Protein AF-A0A962Q8L3-F1 (afdb_monomer_lite)

Radius of gyration: 20.14 Å; chains: 1; bounding box: 46×23×59 Å

Secondary structure (DSSP, 8-state):
--HHHHHHHHHHHHHHHHHHHHHTT-----HHHHHHH--SGGGHHHHHHHHHHHHHHHHHHHHHHHHHHHHHTPPP-TTGGGSGGGTT----HHHHHHHHHH-TTS-HHHHHHHHHTTT-

Sequence (120 aa):
MEREEKEYRVFQAVKYWTDLQLSNQKCYLDENEFFKRCNHPDLSDARCLYRMILKEVESHNSKIQAKRTLLDNLKYKPKYLSSSIFSGLKVPIKELEKLVSENPDKTPYECYRLLVGWDS

Foldseek 3Di:
DDPVVLLVLLLVLLLVVLLVVLVVQQDDDDPPVVCVVVVDPVCPVVNVVVVVVVVVSVVSNVVSVVLNVVSVVDDDDVVSCVDPSCPPPDGPSVQLSVLCVVCVPDGSVVSNCVVVVVPD

Structure (mmCIF, N/CA/C/O backbone):
data_AF-A0A962Q8L3-F1
#
_entry.id   AF-A0A962Q8L3-F1
#
loop_
_atom_site.group_PDB
_atom_site.id
_atom_site.type_symbol
_atom_site.label_atom_id
_atom_site.label_alt_id
_atom_site.label_comp_id
_atom_site.label_asym_id
_atom_site.label_entity_id
_atom_site.label_seq_id
_atom_site.pdbx_PDB_ins_code
_atom_site.Cartn_x
_atom_site.Cartn_y
_atom_site.Cartn_z
_atom_site.occupancy
_atom_site.B_iso_or_equiv
_atom_site.auth_seq_id
_atom_site.auth_comp_id
_atom_site.auth_asym_id
_atom_site.auth_atom_id
_atom_site.pdbx_PDB_model_num
ATOM 1 N N . MET A 1 1 ? 12.121 -0.837 -25.486 1.00 65.56 1 MET A N 1
ATOM 2 C CA . MET A 1 1 ? 11.992 -0.166 -24.180 1.00 65.56 1 MET A CA 1
ATOM 3 C C . MET A 1 1 ? 13.377 -0.070 -23.586 1.00 65.56 1 MET A C 1
ATOM 5 O O . MET A 1 1 ? 14.049 -1.096 -23.489 1.00 65.56 1 MET A O 1
ATOM 9 N N . GLU A 1 2 ? 13.825 1.138 -23.272 1.00 79.50 2 GLU A N 1
ATOM 10 C CA . GLU A 1 2 ? 15.112 1.326 -22.602 1.00 79.50 2 GLU A CA 1
ATOM 11 C C . GLU A 1 2 ? 15.050 0.756 -21.178 1.00 79.50 2 GLU A C 1
ATOM 13 O O . GLU A 1 2 ? 13.981 0.672 -20.566 1.00 79.50 2 GLU A O 1
ATOM 18 N N . ARG A 1 3 ? 16.193 0.316 -20.638 1.00 83.62 3 ARG A N 1
ATOM 19 C CA . ARG A 1 3 ? 16.247 -0.319 -19.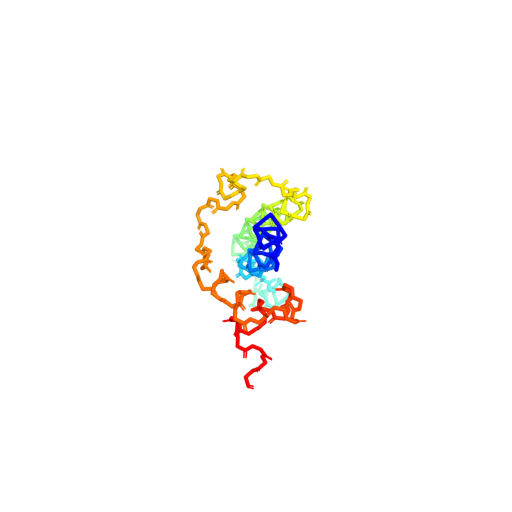310 1.00 83.62 3 ARG A CA 1
ATOM 20 C C . ARG A 1 3 ? 15.680 0.592 -18.217 1.00 83.62 3 ARG A C 1
ATOM 22 O O . ARG A 1 3 ? 14.933 0.121 -17.365 1.00 83.62 3 ARG A O 1
ATOM 29 N N . GLU A 1 4 ? 16.004 1.880 -18.266 1.00 85.81 4 GLU A N 1
ATOM 30 C CA . GLU A 1 4 ? 15.529 2.864 -17.289 1.00 85.81 4 GLU A CA 1
ATOM 31 C C . GLU A 1 4 ? 14.021 3.107 -17.390 1.00 85.81 4 GLU A C 1
ATOM 33 O O . GLU A 1 4 ? 13.335 3.171 -16.371 1.00 85.81 4 GLU A O 1
ATOM 38 N N . GLU A 1 5 ? 13.483 3.164 -18.610 1.00 89.56 5 GLU A N 1
ATOM 39 C CA . GLU A 1 5 ? 12.046 3.295 -18.859 1.00 89.56 5 GLU A CA 1
ATOM 40 C C . GLU A 1 5 ? 11.275 2.100 -18.278 1.00 89.56 5 GLU A C 1
ATOM 42 O O . GLU A 1 5 ? 10.249 2.265 -17.611 1.00 89.56 5 GLU A O 1
ATOM 47 N N . LYS A 1 6 ? 11.808 0.887 -18.460 1.00 90.69 6 LYS A N 1
ATOM 48 C CA . LYS A 1 6 ? 11.241 -0.333 -17.879 1.00 90.69 6 LYS A CA 1
ATOM 49 C C . LYS A 1 6 ? 11.254 -0.293 -16.352 1.00 90.69 6 LYS A C 1
ATOM 51 O O . LYS A 1 6 ? 10.224 -0.548 -15.729 1.00 90.69 6 LYS A O 1
ATOM 56 N N . GLU A 1 7 ? 12.395 0.025 -15.744 1.00 92.81 7 GLU A N 1
ATOM 57 C CA . GLU A 1 7 ? 12.531 0.099 -14.283 1.00 92.81 7 GLU A CA 1
ATOM 58 C C . GLU A 1 7 ? 11.600 1.171 -13.684 1.00 92.81 7 GLU A C 1
ATOM 60 O O . GLU A 1 7 ? 10.974 0.936 -12.646 1.00 92.81 7 GLU A O 1
ATOM 65 N N . TYR A 1 8 ? 11.417 2.303 -14.373 1.00 94.31 8 TYR A N 1
ATOM 66 C CA . TYR A 1 8 ? 10.453 3.336 -13.996 1.00 94.31 8 TYR A CA 1
ATOM 67 C C . TYR A 1 8 ? 9.000 2.844 -14.070 1.00 94.31 8 TYR A C 1
ATOM 69 O O . TYR A 1 8 ? 8.209 3.093 -13.157 1.00 94.31 8 TYR A O 1
ATOM 77 N N . ARG A 1 9 ? 8.629 2.108 -15.123 1.00 94.56 9 ARG A N 1
ATOM 78 C CA . ARG A 1 9 ? 7.281 1.529 -15.252 1.00 94.56 9 ARG A CA 1
ATOM 79 C C . ARG A 1 9 ? 6.989 0.501 -14.164 1.00 94.56 9 ARG A C 1
ATOM 81 O O . ARG A 1 9 ? 5.914 0.543 -13.567 1.00 94.56 9 ARG A O 1
ATOM 88 N N . VAL A 1 10 ? 7.950 -0.372 -13.859 1.00 95.25 10 VAL A N 1
ATOM 89 C CA . VAL A 1 10 ? 7.842 -1.326 -12.742 1.00 95.25 10 VAL A CA 1
ATOM 90 C C . VAL A 1 10 ? 7.681 -0.579 -11.420 1.00 95.25 10 VAL A C 1
ATOM 92 O O . VAL A 1 10 ? 6.801 -0.918 -10.634 1.00 95.25 10 VAL A O 1
ATOM 95 N N . PHE A 1 11 ? 8.458 0.483 -11.198 1.00 96.06 11 PHE A N 1
ATOM 96 C CA . PHE A 1 11 ? 8.320 1.336 -10.020 1.00 96.06 11 PHE A CA 1
ATOM 97 C C . PHE A 1 11 ? 6.898 1.898 -9.856 1.00 96.06 11 PHE A C 1
ATOM 99 O O . PHE A 1 11 ? 6.345 1.838 -8.757 1.00 96.06 11 PHE A O 1
ATOM 106 N N . GLN A 1 12 ? 6.275 2.396 -10.928 1.00 96.44 12 GLN A N 1
ATOM 107 C CA . GLN A 1 12 ? 4.891 2.885 -10.869 1.00 96.44 12 GLN A CA 1
ATOM 108 C C . GLN A 1 12 ? 3.898 1.764 -10.530 1.00 96.44 12 GLN A C 1
ATOM 110 O O . GLN A 1 12 ? 3.041 1.945 -9.667 1.00 96.44 12 GLN A O 1
ATOM 115 N N . ALA A 1 13 ? 4.041 0.585 -11.142 1.00 95.94 13 ALA A N 1
ATOM 116 C CA . ALA A 1 13 ? 3.187 -0.565 -10.838 1.00 95.94 13 ALA A CA 1
ATOM 117 C C . ALA A 1 13 ? 3.333 -1.025 -9.373 1.00 95.94 13 ALA A C 1
ATOM 119 O O . ALA A 1 13 ? 2.342 -1.327 -8.705 1.00 95.94 13 ALA A O 1
ATOM 120 N N . VAL A 1 14 ? 4.560 -0.993 -8.842 1.00 95.88 14 VAL A N 1
ATOM 121 C CA . VAL A 1 14 ? 4.845 -1.243 -7.424 1.00 95.88 14 VAL A CA 1
ATOM 122 C C . VAL A 1 14 ? 4.142 -0.220 -6.531 1.00 95.88 14 VAL A C 1
ATOM 124 O O . VAL A 1 14 ? 3.553 -0.622 -5.530 1.00 95.88 14 VAL A O 1
ATOM 127 N N . LYS A 1 15 ? 4.133 1.076 -6.884 1.00 96.19 15 LYS A N 1
ATOM 128 C CA . LYS A 1 15 ? 3.393 2.091 -6.110 1.00 96.19 15 LYS A CA 1
ATOM 129 C C . LYS A 1 15 ? 1.907 1.750 -6.005 1.00 96.19 15 LYS A C 1
ATOM 131 O O . LYS A 1 15 ? 1.375 1.794 -4.901 1.00 96.19 15 LYS A O 1
ATOM 136 N N . TYR A 1 16 ? 1.257 1.358 -7.101 1.00 95.69 16 TYR A N 1
ATOM 137 C CA . TYR A 1 16 ? -0.161 0.977 -7.066 1.00 95.69 16 TYR A CA 1
ATOM 138 C C . TYR A 1 16 ? -0.416 -0.240 -6.172 1.00 95.69 16 TYR A C 1
ATOM 140 O O . TYR A 1 16 ? -1.317 -0.217 -5.334 1.00 95.69 16 TYR A O 1
ATOM 148 N N . TRP A 1 17 ? 0.419 -1.275 -6.286 1.00 95.00 17 TRP A N 1
ATOM 149 C CA . TRP A 1 17 ? 0.325 -2.453 -5.423 1.00 95.00 17 TRP A CA 1
ATOM 150 C C . TRP A 1 17 ? 0.495 -2.103 -3.940 1.00 95.00 17 TRP A C 1
ATOM 152 O O . TRP A 1 17 ? -0.271 -2.550 -3.083 1.00 95.00 17 TRP A O 1
ATOM 162 N N . THR A 1 18 ? 1.508 -1.297 -3.625 1.00 94.94 18 THR A N 1
ATOM 163 C CA . THR A 1 18 ? 1.793 -0.859 -2.260 1.00 94.94 18 THR A CA 1
ATOM 164 C C . THR A 1 18 ? 0.655 -0.014 -1.694 1.00 94.94 18 THR A C 1
ATOM 166 O O . THR A 1 18 ? 0.286 -0.210 -0.535 1.00 94.94 18 THR A O 1
ATOM 169 N N . ASP A 1 19 ? 0.056 0.870 -2.494 1.00 95.38 19 ASP A N 1
ATOM 170 C CA . ASP A 1 19 ? -1.096 1.666 -2.065 1.00 95.38 19 ASP A CA 1
ATOM 171 C C . ASP A 1 19 ? -2.308 0.788 -1.724 1.00 95.38 19 ASP A C 1
ATOM 173 O O . ASP A 1 19 ? -2.943 0.988 -0.682 1.00 95.38 19 ASP A O 1
ATOM 177 N N . LEU A 1 20 ? -2.584 -0.236 -2.540 1.00 93.75 20 LEU A N 1
ATOM 178 C CA . LEU A 1 20 ? -3.640 -1.212 -2.266 1.00 93.75 20 LEU A CA 1
ATOM 179 C C . LEU A 1 20 ? -3.368 -1.972 -0.961 1.00 93.75 20 LEU A C 1
ATOM 181 O O . LEU A 1 20 ? -4.251 -2.070 -0.108 1.00 93.75 20 LEU A O 1
ATOM 185 N N . GLN A 1 21 ? -2.147 -2.484 -0.770 1.00 93.25 21 GLN A N 1
ATOM 186 C CA . GLN A 1 21 ? -1.789 -3.201 0.459 1.00 93.25 21 GLN A CA 1
ATOM 187 C C . GLN A 1 21 ? -1.943 -2.331 1.706 1.00 93.25 21 GLN A C 1
ATOM 189 O O . GLN A 1 21 ? -2.450 -2.812 2.717 1.00 93.25 21 GLN A O 1
ATOM 194 N N . LEU A 1 22 ? -1.524 -1.066 1.647 1.00 93.94 22 LEU A N 1
ATOM 195 C CA . LEU A 1 22 ? -1.691 -0.125 2.754 1.00 93.94 22 LEU A CA 1
ATOM 196 C C . LEU A 1 22 ? -3.170 0.184 3.001 1.00 93.94 22 LEU A C 1
ATOM 198 O O . LEU A 1 22 ? -3.606 0.210 4.149 1.00 93.94 22 LEU A O 1
ATOM 202 N N . SER A 1 23 ? -3.955 0.377 1.943 1.00 92.19 23 SER A N 1
ATOM 203 C CA . SER A 1 23 ? -5.393 0.640 2.054 1.00 92.19 23 SER A CA 1
ATOM 204 C C . SER A 1 23 ? -6.140 -0.523 2.710 1.00 92.19 23 SER A C 1
ATOM 206 O O . SER A 1 23 ? -6.968 -0.291 3.587 1.00 92.19 23 SER A O 1
ATOM 208 N N . ASN A 1 24 ? -5.772 -1.762 2.379 1.00 92.50 24 ASN A N 1
ATOM 209 C CA . ASN A 1 24 ? -6.357 -2.973 2.962 1.00 92.50 24 ASN A CA 1
ATOM 210 C C . ASN A 1 24 ? -5.966 -3.210 4.432 1.00 92.50 24 ASN A C 1
ATOM 212 O O . ASN A 1 24 ? -6.559 -4.060 5.086 1.00 92.50 24 ASN A O 1
ATOM 216 N N . GLN A 1 25 ? -4.980 -2.482 4.966 1.00 91.88 25 GLN A N 1
ATOM 217 C CA . GLN A 1 25 ? -4.626 -2.537 6.391 1.00 91.88 25 GLN A CA 1
ATOM 218 C C . GLN A 1 25 ? -5.483 -1.604 7.256 1.00 91.88 25 GLN A C 1
ATOM 220 O O . GLN A 1 25 ? -5.359 -1.646 8.485 1.00 91.88 25 GLN A O 1
ATOM 225 N N . LYS A 1 26 ? -6.303 -0.731 6.650 1.00 91.69 26 LYS A N 1
ATOM 226 C CA . LYS A 1 26 ? -7.193 0.161 7.400 1.00 91.69 26 LYS A CA 1
ATOM 227 C C . LYS A 1 26 ? -8.290 -0.646 8.088 1.00 91.69 26 LYS A C 1
ATOM 229 O O . LYS A 1 26 ? -8.825 -1.595 7.523 1.00 91.69 26 LYS A O 1
ATOM 234 N N . CYS A 1 27 ? -8.634 -0.232 9.300 1.00 91.38 27 CYS A N 1
ATOM 235 C CA . CYS A 1 27 ? -9.712 -0.825 10.084 1.00 91.38 27 CYS A CA 1
ATOM 236 C C . CYS A 1 27 ? -10.841 0.193 10.246 1.00 91.38 27 CYS A C 1
ATOM 238 O O . CYS A 1 27 ? -10.583 1.376 10.462 1.00 91.38 27 CYS A O 1
ATOM 240 N N . TYR A 1 28 ? -12.088 -0.255 10.150 1.00 88.00 28 TYR A N 1
ATOM 241 C CA . TYR A 1 28 ? -13.261 0.598 10.305 1.00 88.00 28 TYR A CA 1
ATOM 242 C C . TYR A 1 28 ? -14.191 -0.026 11.337 1.00 88.00 28 TYR A C 1
ATOM 244 O O . TYR A 1 28 ? -14.474 -1.221 11.277 1.00 88.00 28 TYR A O 1
ATOM 252 N N . LEU A 1 29 ? -14.641 0.788 12.288 1.00 85.69 29 LEU A N 1
ATOM 253 C CA . LEU A 1 29 ? -15.570 0.394 13.340 1.00 85.69 29 LEU A CA 1
ATOM 254 C C . LEU A 1 29 ? -16.816 1.277 13.259 1.00 85.69 29 LEU A C 1
ATOM 256 O O . LEU A 1 29 ? -16.696 2.490 13.090 1.00 85.69 29 LEU A O 1
ATOM 260 N N . ASP A 1 30 ? -17.999 0.678 13.396 1.00 82.81 30 ASP A N 1
ATOM 261 C CA . ASP A 1 30 ? -19.263 1.415 13.459 1.00 82.81 30 ASP A CA 1
ATOM 262 C C . ASP A 1 30 ? -19.619 1.727 14.919 1.00 82.81 30 ASP A C 1
ATOM 264 O O . ASP A 1 30 ? -20.167 0.913 15.667 1.00 82.81 30 ASP A O 1
ATOM 268 N N . GLU A 1 31 ? -19.284 2.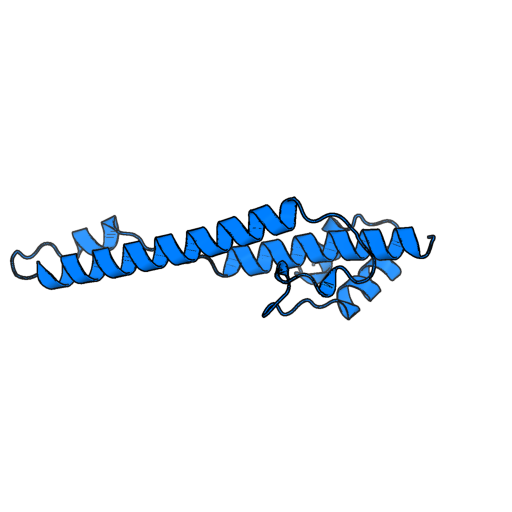946 15.335 1.00 80.06 31 GLU A N 1
ATOM 269 C CA . GLU A 1 31 ? -19.602 3.482 16.658 1.00 80.06 31 GLU A CA 1
ATOM 270 C C . GLU A 1 31 ? -21.109 3.512 16.952 1.00 80.06 31 GLU A C 1
ATOM 272 O O . GLU A 1 31 ? -21.534 3.213 18.073 1.00 80.06 31 GLU A O 1
ATOM 277 N N . ASN A 1 32 ? -21.932 3.806 15.946 1.00 80.44 32 ASN A N 1
ATOM 278 C CA . ASN A 1 32 ? -23.376 3.914 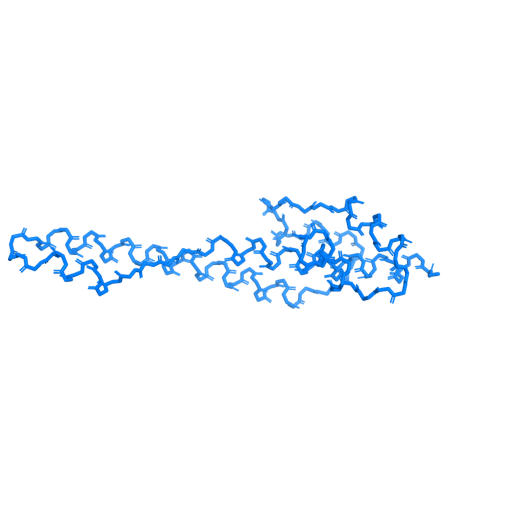16.120 1.00 80.44 32 ASN A CA 1
ATOM 279 C C . ASN A 1 32 ? -24.011 2.544 16.346 1.00 80.44 32 ASN A C 1
ATOM 281 O O . ASN A 1 32 ? -24.931 2.418 17.158 1.00 80.44 32 ASN A O 1
ATOM 285 N N . GLU A 1 33 ? -23.536 1.514 15.649 1.00 82.94 33 GLU A N 1
ATOM 286 C CA . GLU A 1 33 ? -24.010 0.145 15.847 1.00 82.94 33 GLU A CA 1
ATOM 287 C C . GLU A 1 33 ? -23.668 -0.369 17.253 1.00 82.94 33 GLU A C 1
ATOM 289 O O . GLU A 1 33 ? -24.528 -0.951 17.924 1.00 82.94 33 GLU A O 1
ATOM 294 N N . PHE A 1 34 ? -22.455 -0.088 17.741 1.00 83.06 34 PHE A N 1
ATOM 295 C CA . PHE A 1 34 ? -22.031 -0.487 19.083 1.00 83.06 34 PHE A CA 1
ATOM 296 C C . PHE A 1 34 ? -22.873 0.181 20.178 1.00 83.06 34 PHE A C 1
ATOM 298 O O . PHE A 1 34 ? -23.438 -0.505 21.035 1.00 83.06 34 PHE A O 1
ATOM 305 N N . PHE A 1 35 ? -23.030 1.508 20.146 1.00 79.31 35 PHE A N 1
ATOM 306 C CA . PHE A 1 35 ? -23.780 2.200 21.200 1.00 79.31 35 PHE A CA 1
ATOM 307 C C . PHE A 1 35 ? -25.272 1.879 21.194 1.00 79.31 35 PHE A C 1
ATOM 309 O O . PHE A 1 35 ? -25.858 1.775 22.271 1.00 79.31 35 PHE A O 1
ATOM 316 N N . LYS A 1 36 ? -25.875 1.621 20.025 1.00 82.12 36 LYS A N 1
ATOM 317 C CA . LYS A 1 36 ? -27.258 1.118 19.947 1.00 82.12 36 LYS A CA 1
ATOM 318 C C . LYS A 1 36 ? -27.433 -0.202 20.703 1.00 82.12 36 LYS A C 1
ATOM 320 O O . LYS A 1 36 ? -28.467 -0.400 21.338 1.00 82.12 36 LYS A O 1
ATOM 325 N N . ARG A 1 37 ? -26.435 -1.092 20.655 1.00 79.25 37 ARG A N 1
ATOM 326 C CA . ARG A 1 37 ? -26.448 -2.381 21.370 1.00 79.25 37 ARG A CA 1
ATOM 327 C C . ARG A 1 37 ? -26.111 -2.241 22.859 1.00 79.25 37 ARG A C 1
ATOM 329 O O . ARG A 1 37 ? -26.582 -3.040 23.661 1.00 79.25 37 ARG A O 1
ATOM 336 N N . CYS A 1 38 ? -25.366 -1.207 23.250 1.00 76.94 38 CYS A N 1
ATOM 337 C CA . CYS A 1 38 ? -24.930 -0.960 24.629 1.00 76.94 38 CYS A CA 1
ATOM 338 C C . CYS A 1 38 ? -25.699 0.186 25.319 1.00 76.94 38 CYS A C 1
ATOM 340 O O . CYS A 1 38 ? -25.094 1.110 25.873 1.00 76.94 38 CYS A O 1
ATOM 342 N N . ASN A 1 39 ? -27.036 0.126 25.326 1.00 72.56 39 ASN A N 1
ATOM 343 C CA . ASN A 1 39 ? -27.904 1.173 25.894 1.00 72.56 39 ASN A CA 1
ATOM 344 C C . ASN A 1 39 ? -28.183 1.064 27.408 1.00 72.56 39 ASN A C 1
ATOM 346 O O . ASN A 1 39 ? -28.849 1.934 27.965 1.00 72.56 39 ASN A O 1
ATOM 350 N N . HIS A 1 40 ? -27.650 0.053 28.095 1.00 77.75 40 HIS A N 1
ATOM 351 C CA . HIS A 1 40 ? -27.848 -0.118 29.537 1.00 77.75 40 HIS A CA 1
ATOM 352 C C . HIS A 1 40 ? -26.948 0.834 30.365 1.00 77.75 40 HIS A C 1
ATOM 354 O O . HIS A 1 40 ? -25.787 1.031 29.990 1.00 77.75 40 HIS A O 1
ATOM 360 N N . PRO A 1 41 ? -27.438 1.421 31.477 1.00 73.56 41 PRO A N 1
ATOM 361 C CA . PRO A 1 41 ? -26.666 2.342 32.324 1.00 73.56 41 PRO A CA 1
ATOM 362 C C . PRO A 1 41 ? -25.392 1.723 32.925 1.00 73.56 41 PRO A C 1
ATOM 364 O O . PRO A 1 41 ? -24.369 2.398 32.972 1.00 73.56 41 PRO A O 1
ATOM 367 N N . ASP A 1 42 ? -25.409 0.430 33.263 1.00 82.50 42 ASP A N 1
ATOM 368 C CA . ASP A 1 42 ? -24.244 -0.287 33.829 1.00 82.50 42 ASP A CA 1
ATOM 369 C C . ASP A 1 42 ? -23.121 -0.591 32.818 1.00 82.50 42 ASP A C 1
ATOM 371 O O . ASP A 1 42 ? -22.115 -1.209 33.155 1.00 82.50 42 ASP A O 1
ATOM 375 N N . LEU A 1 43 ? -23.262 -0.177 31.556 1.00 84.06 43 LEU A N 1
ATOM 376 C CA . LEU A 1 43 ? -22.262 -0.426 30.512 1.00 84.06 43 LEU A CA 1
ATOM 377 C C . LEU A 1 43 ? -21.262 0.729 30.354 1.00 84.06 43 LEU A C 1
ATOM 379 O O . LEU A 1 43 ? -20.618 0.833 29.308 1.00 84.06 43 LEU A O 1
ATOM 383 N N . SER A 1 44 ? -21.111 1.608 31.353 1.00 84.06 44 SER A N 1
ATOM 384 C CA . SER A 1 44 ? -20.167 2.740 31.302 1.00 84.06 44 SER A CA 1
ATOM 385 C C . SER A 1 44 ? -18.748 2.303 30.943 1.00 84.06 44 SER A C 1
ATOM 387 O O . SER A 1 44 ? -18.107 2.919 30.089 1.00 84.06 44 SER A O 1
ATOM 389 N N . ASP A 1 45 ? -18.290 1.204 31.535 1.00 87.12 45 ASP A N 1
ATOM 390 C CA . ASP A 1 45 ? -16.930 0.699 31.360 1.00 87.12 45 ASP A CA 1
ATOM 391 C C . ASP A 1 45 ? -16.741 0.120 29.959 1.00 87.12 45 ASP A C 1
ATOM 393 O O . ASP A 1 45 ? -15.758 0.428 29.286 1.00 87.12 45 ASP A O 1
ATOM 397 N N . ALA A 1 46 ? -17.734 -0.618 29.454 1.00 87.81 46 ALA A N 1
ATOM 398 C CA . ALA A 1 46 ? -17.741 -1.118 28.081 1.00 87.81 46 ALA A CA 1
ATOM 399 C C . ALA A 1 46 ? -17.709 0.030 27.056 1.00 87.81 46 ALA A 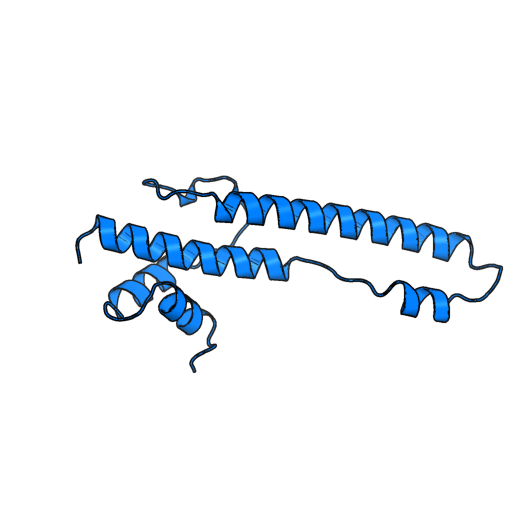C 1
ATOM 401 O O . ALA A 1 46 ? -16.978 -0.035 26.066 1.00 87.81 46 ALA A O 1
ATOM 402 N N . ARG A 1 47 ? -18.445 1.120 27.312 1.00 85.88 47 ARG A N 1
ATOM 403 C CA . ARG A 1 47 ? -18.411 2.335 26.479 1.00 85.88 47 ARG A CA 1
ATOM 404 C C . ARG A 1 47 ? -17.041 3.019 26.527 1.00 85.88 47 ARG A C 1
ATOM 406 O O . ARG A 1 47 ? -16.563 3.489 25.495 1.00 85.88 47 ARG A O 1
ATOM 413 N N . CYS A 1 48 ? -16.408 3.077 27.700 1.00 88.50 48 CYS A N 1
ATOM 414 C CA . CYS A 1 48 ? -15.063 3.630 27.864 1.00 88.50 48 CYS A CA 1
ATOM 415 C C . CYS A 1 48 ? -14.021 2.812 27.085 1.00 88.50 48 CYS A C 1
ATOM 417 O O . CYS A 1 48 ? -13.269 3.374 26.287 1.00 88.50 48 CYS A O 1
ATOM 419 N N . LEU A 1 49 ? -14.043 1.484 27.236 1.00 90.88 49 LEU A N 1
ATOM 420 C CA . LEU A 1 49 ? -13.168 0.563 26.507 1.00 90.88 49 LEU A CA 1
ATOM 421 C C . LEU A 1 49 ? -13.340 0.699 24.993 1.00 90.88 49 LEU A C 1
ATOM 423 O O . LEU A 1 49 ? -12.351 0.803 24.270 1.00 90.88 49 LEU A O 1
ATOM 427 N N . TYR A 1 50 ? -14.579 0.782 24.506 1.00 90.44 50 TYR A N 1
ATOM 428 C CA . TYR A 1 50 ? -14.839 0.972 23.080 1.00 90.44 50 TYR A CA 1
ATOM 429 C C . TYR A 1 50 ? -14.243 2.280 22.546 1.00 90.44 50 TYR A C 1
ATOM 431 O O . TYR A 1 50 ? -13.592 2.282 21.505 1.00 90.44 50 TYR A O 1
ATOM 439 N N . ARG A 1 51 ? -14.365 3.387 23.289 1.00 89.19 51 ARG A N 1
ATOM 440 C CA . ARG A 1 51 ? -13.714 4.659 22.924 1.00 89.19 51 ARG A CA 1
ATOM 441 C C . ARG A 1 51 ? -12.189 4.551 22.882 1.00 89.19 51 ARG A C 1
ATOM 443 O O . ARG A 1 51 ? -11.565 5.202 22.049 1.00 89.19 51 ARG A O 1
ATOM 450 N N . MET A 1 52 ? -11.576 3.759 23.763 1.00 92.88 52 MET A N 1
ATOM 451 C CA . MET A 1 52 ? -10.130 3.504 23.707 1.00 92.88 52 MET A CA 1
ATOM 452 C C . MET A 1 52 ? -9.749 2.722 22.446 1.00 92.88 52 MET A C 1
ATOM 454 O O . MET A 1 52 ? -8.782 3.085 21.781 1.00 92.88 52 MET A O 1
ATOM 458 N N . ILE A 1 53 ? -10.537 1.706 22.082 1.00 93.19 53 ILE A N 1
ATOM 459 C CA . ILE A 1 53 ? -10.344 0.936 20.845 1.00 93.19 53 ILE A CA 1
ATOM 460 C C . ILE A 1 53 ? -10.475 1.847 19.620 1.00 93.19 53 ILE A C 1
ATOM 462 O O . ILE A 1 53 ? -9.618 1.800 18.741 1.00 93.19 53 ILE A O 1
ATOM 466 N N . LEU A 1 54 ? -11.497 2.710 19.576 1.00 91.75 54 LEU A N 1
ATOM 467 C CA . LEU A 1 54 ? -11.681 3.679 18.491 1.00 91.75 54 LEU A CA 1
ATOM 468 C C . LEU A 1 54 ? -10.448 4.569 18.312 1.00 91.75 54 LEU A C 1
ATOM 470 O O . LEU A 1 54 ? -9.937 4.679 17.201 1.00 91.75 54 LEU A O 1
ATOM 474 N N . LYS A 1 55 ? -9.917 5.133 19.402 1.00 93.50 55 LYS A N 1
ATOM 475 C CA . LYS A 1 55 ? -8.700 5.958 19.355 1.00 93.50 55 LYS A CA 1
ATOM 476 C C . LYS A 1 55 ? -7.487 5.194 18.825 1.00 93.50 55 LYS A C 1
ATOM 478 O O . LYS A 1 55 ? -6.688 5.756 18.076 1.00 93.50 55 LYS A O 1
ATOM 483 N N . GLU A 1 56 ? -7.335 3.923 19.191 1.00 95.62 56 GLU A N 1
ATOM 484 C CA . GLU A 1 56 ? -6.241 3.099 18.668 1.00 95.62 56 GLU A CA 1
ATOM 485 C C . GLU A 1 56 ? -6.419 2.818 17.169 1.00 95.62 56 GLU A C 1
ATOM 487 O O . GLU A 1 56 ? -5.463 2.929 16.400 1.00 95.62 56 GLU A O 1
ATOM 492 N N . VAL A 1 57 ? -7.649 2.545 16.724 1.00 95.25 57 VAL A N 1
ATOM 493 C CA . VAL A 1 57 ? -7.974 2.380 15.299 1.00 95.25 57 VAL A CA 1
ATOM 494 C C . VAL A 1 57 ? -7.708 3.666 14.511 1.00 95.25 57 VAL A C 1
ATOM 496 O O . VAL A 1 57 ? -7.099 3.611 13.442 1.00 95.25 57 VAL A O 1
ATOM 499 N N . GLU A 1 58 ? -8.089 4.831 15.033 1.00 94.50 58 GLU A N 1
ATOM 500 C CA . GLU A 1 58 ? -7.797 6.136 14.424 1.00 94.50 58 GLU A CA 1
ATOM 501 C C . GLU A 1 58 ? -6.289 6.396 14.318 1.00 94.50 58 GLU A C 1
ATOM 503 O O . GLU A 1 58 ? -5.798 6.824 13.267 1.00 94.50 58 GLU A O 1
ATOM 508 N N . SER A 1 59 ? -5.536 6.093 15.379 1.00 95.94 59 SER A N 1
ATOM 509 C CA . SER A 1 59 ? -4.071 6.187 15.413 1.00 95.94 59 SER A CA 1
ATOM 510 C C . SER A 1 59 ? -3.426 5.277 14.363 1.00 95.94 59 SER A C 1
ATOM 512 O O . SER A 1 59 ? -2.576 5.717 13.580 1.00 95.94 59 SER A O 1
ATOM 514 N N . HIS A 1 60 ? -3.867 4.021 14.280 1.00 95.25 60 HIS A N 1
ATOM 515 C CA . HIS A 1 60 ? -3.420 3.054 13.275 1.00 95.25 60 HIS A CA 1
ATOM 516 C C . HIS A 1 60 ? -3.723 3.523 11.845 1.00 95.25 60 HIS A C 1
ATOM 518 O O . HIS A 1 60 ? -2.821 3.589 11.004 1.00 95.25 60 HIS A O 1
ATOM 524 N N . ASN A 1 61 ? -4.959 3.944 11.576 1.00 95.50 61 ASN A N 1
ATOM 525 C CA . ASN A 1 61 ? -5.371 4.453 10.266 1.00 95.50 61 ASN A CA 1
ATOM 526 C C . ASN A 1 61 ? -4.604 5.720 9.865 1.00 95.50 61 ASN A C 1
ATOM 528 O O . ASN A 1 61 ? -4.264 5.887 8.691 1.00 95.50 61 ASN A O 1
ATOM 532 N N . SER A 1 62 ? -4.282 6.587 10.827 1.00 95.88 62 SER A N 1
ATOM 533 C CA . SER A 1 62 ? -3.466 7.784 10.599 1.00 95.88 62 SER A CA 1
ATOM 534 C C . SER A 1 62 ? -2.033 7.426 10.199 1.00 95.88 62 SER A C 1
ATOM 536 O O . SER A 1 62 ? -1.495 8.008 9.255 1.00 95.88 62 SER A O 1
ATOM 538 N N . LYS A 1 63 ? -1.425 6.415 10.838 1.00 94.50 63 LYS A N 1
ATOM 539 C CA . LYS A 1 63 ? -0.098 5.895 10.450 1.00 94.50 63 LYS A CA 1
ATOM 540 C C . LYS A 1 63 ? -0.110 5.328 9.030 1.00 94.50 63 LYS A C 1
ATOM 542 O O . LYS A 1 63 ? 0.818 5.583 8.261 1.00 94.50 63 LYS A O 1
ATOM 547 N N . ILE A 1 64 ? -1.161 4.596 8.661 1.00 94.81 64 ILE A N 1
ATOM 548 C CA . ILE A 1 64 ? -1.346 4.101 7.289 1.00 94.81 64 ILE A CA 1
ATOM 549 C C . ILE A 1 64 ? -1.464 5.271 6.314 1.00 94.81 64 ILE A C 1
ATOM 551 O O . ILE A 1 64 ? -0.776 5.288 5.295 1.00 94.81 64 ILE A O 1
ATOM 555 N N . GLN A 1 65 ? -2.299 6.264 6.624 1.00 95.44 65 GLN A N 1
ATOM 556 C CA . GLN A 1 65 ? -2.491 7.422 5.755 1.00 95.44 65 GLN A CA 1
ATOM 557 C C . GLN A 1 65 ? -1.185 8.199 5.554 1.00 95.44 65 GLN A C 1
ATOM 559 O O . GLN A 1 65 ? -0.872 8.565 4.425 1.00 95.44 65 GLN A O 1
ATOM 564 N N . ALA A 1 66 ? -0.379 8.374 6.604 1.00 95.06 66 ALA A N 1
ATOM 565 C CA . ALA A 1 66 ? 0.942 8.986 6.494 1.00 95.06 66 ALA A CA 1
ATOM 566 C C . ALA A 1 66 ? 1.875 8.190 5.565 1.00 95.06 66 ALA A C 1
ATOM 568 O O . ALA A 1 66 ? 2.527 8.777 4.701 1.00 95.06 66 ALA A O 1
ATOM 569 N N . LYS A 1 67 ? 1.907 6.853 5.682 1.00 95.19 67 LYS A N 1
ATOM 570 C CA . LYS A 1 67 ? 2.683 5.994 4.767 1.00 95.19 67 LYS A CA 1
ATOM 571 C C . LYS A 1 67 ? 2.224 6.124 3.314 1.00 95.19 67 LYS A C 1
ATOM 573 O O . LYS A 1 67 ? 3.075 6.183 2.432 1.00 95.19 67 LYS A O 1
ATOM 578 N N . ARG A 1 68 ? 0.913 6.205 3.065 1.00 95.56 68 ARG A N 1
ATOM 579 C CA . ARG A 1 68 ? 0.355 6.424 1.718 1.00 95.56 68 ARG A CA 1
ATOM 580 C C . ARG A 1 68 ? 0.775 7.777 1.149 1.00 95.56 68 ARG A C 1
ATOM 582 O O . ARG A 1 68 ? 1.315 7.827 0.055 1.00 95.56 68 ARG A O 1
ATOM 589 N N . THR A 1 69 ? 0.681 8.851 1.933 1.00 95.38 69 THR A N 1
ATOM 590 C CA . THR A 1 69 ? 1.166 10.175 1.508 1.00 95.38 69 THR A CA 1
ATOM 591 C C . THR A 1 69 ? 2.663 10.162 1.172 1.00 95.38 69 THR A C 1
ATOM 593 O O . THR A 1 69 ? 3.097 10.798 0.210 1.00 95.38 69 THR A O 1
ATOM 596 N N . LEU A 1 70 ? 3.481 9.437 1.942 1.00 95.31 70 LEU A N 1
ATOM 597 C CA . LEU A 1 70 ? 4.906 9.272 1.634 1.00 95.31 70 LEU A CA 1
ATOM 598 C C . LEU A 1 70 ? 5.126 8.476 0.341 1.00 95.31 70 LEU A C 1
ATOM 600 O O . LEU A 1 70 ? 6.004 8.831 -0.444 1.00 95.31 70 LEU A O 1
ATOM 604 N N . LEU A 1 71 ? 4.333 7.428 0.108 1.00 96.19 71 LEU A N 1
ATOM 605 C CA . LEU A 1 71 ? 4.354 6.650 -1.128 1.00 96.19 71 LEU A CA 1
ATOM 606 C C . LEU A 1 71 ? 3.990 7.518 -2.336 1.00 96.19 71 LEU A C 1
ATOM 608 O O . LEU A 1 71 ? 4.708 7.493 -3.335 1.00 96.19 71 LEU A O 1
ATOM 612 N N . ASP A 1 72 ? 2.936 8.325 -2.242 1.00 94.25 72 ASP A N 1
ATOM 613 C CA . ASP A 1 72 ? 2.494 9.215 -3.318 1.00 94.25 72 ASP A CA 1
ATOM 614 C C . ASP A 1 72 ? 3.610 10.170 -3.742 1.00 94.25 72 ASP A C 1
ATOM 616 O O . ASP A 1 72 ? 3.903 10.300 -4.933 1.00 94.25 72 ASP A O 1
ATOM 620 N N . ASN A 1 73 ? 4.323 10.730 -2.764 1.00 94.44 73 ASN A N 1
ATOM 621 C CA . ASN A 1 73 ? 5.445 11.641 -2.985 1.00 94.44 73 ASN A CA 1
ATOM 622 C C . ASN A 1 73 ? 6.775 10.942 -3.312 1.00 94.44 73 ASN A C 1
ATOM 624 O O . ASN A 1 73 ? 7.763 11.614 -3.634 1.00 94.44 73 ASN A O 1
ATOM 628 N N . LEU A 1 74 ? 6.836 9.608 -3.245 1.00 94.94 74 LEU A N 1
ATOM 629 C CA . LEU A 1 74 ? 8.045 8.860 -3.558 1.00 94.94 74 LEU A CA 1
ATOM 630 C C . LEU A 1 74 ? 8.380 9.030 -5.042 1.00 94.94 74 LEU A C 1
ATOM 632 O O . LEU A 1 74 ? 7.587 8.682 -5.924 1.00 94.94 74 LEU A O 1
ATOM 636 N N . LYS A 1 75 ? 9.579 9.561 -5.302 1.00 94.06 75 LYS A N 1
ATOM 637 C CA . LYS A 1 75 ? 10.158 9.700 -6.641 1.00 94.06 75 LYS A CA 1
ATOM 638 C C . LYS A 1 75 ? 10.983 8.468 -6.988 1.00 94.06 75 LYS A C 1
ATOM 640 O O . LYS A 1 75 ? 11.606 7.869 -6.111 1.00 94.06 75 LYS A O 1
ATOM 645 N N . TYR A 1 76 ? 11.027 8.139 -8.275 1.00 93.88 76 TYR A N 1
ATOM 646 C CA . TYR A 1 76 ? 11.881 7.070 -8.767 1.00 93.88 76 TYR A CA 1
ATOM 647 C C . TYR A 1 76 ? 13.352 7.370 -8.465 1.00 93.88 76 TYR A C 1
ATOM 649 O O . TYR A 1 76 ? 13.841 8.474 -8.713 1.00 93.88 76 TYR A O 1
ATOM 657 N N . LYS A 1 77 ? 14.045 6.366 -7.933 1.00 91.38 77 LYS A N 1
ATOM 658 C CA . LYS A 1 77 ? 15.500 6.307 -7.809 1.00 91.38 77 LYS A CA 1
ATOM 659 C C . LYS A 1 77 ? 15.932 4.853 -7.996 1.00 91.38 77 LYS A C 1
ATOM 661 O O . LYS A 1 77 ? 15.182 3.956 -7.596 1.00 91.38 77 LYS A O 1
ATOM 666 N N . PRO A 1 78 ? 17.141 4.592 -8.518 1.00 88.88 78 PRO A N 1
ATOM 667 C CA . PRO A 1 78 ? 17.715 3.255 -8.471 1.00 88.88 78 PRO A CA 1
ATOM 668 C C . PRO A 1 78 ? 17.665 2.710 -7.040 1.00 88.88 78 PRO A C 1
ATOM 670 O O . PRO A 1 78 ? 17.931 3.441 -6.084 1.00 88.88 78 PRO A O 1
ATOM 673 N N . LYS A 1 79 ? 17.312 1.430 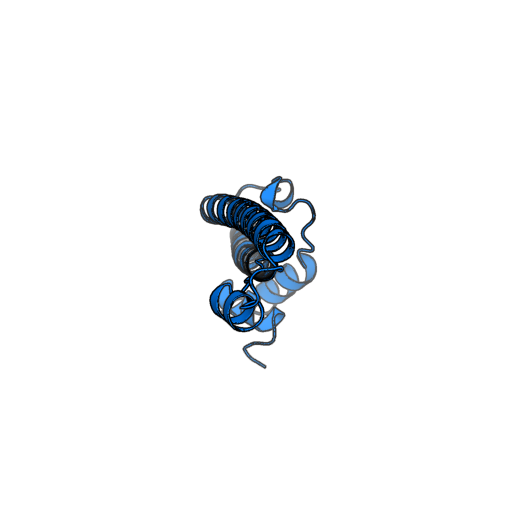-6.888 1.00 88.44 79 LYS A N 1
ATOM 674 C CA . LYS A 1 79 ? 17.120 0.772 -5.581 1.00 88.44 79 LYS A CA 1
ATOM 675 C C . LYS A 1 79 ? 16.003 1.383 -4.713 1.00 88.44 79 LYS A C 1
ATOM 677 O O . LYS A 1 79 ? 16.072 1.269 -3.496 1.00 88.44 79 LYS A O 1
ATOM 682 N N . TYR A 1 80 ? 14.954 1.971 -5.301 1.00 90.38 80 TYR A N 1
ATOM 683 C CA . TYR A 1 80 ? 13.803 2.538 -4.568 1.00 90.38 80 TYR A CA 1
ATOM 684 C C . TYR A 1 80 ? 13.193 1.600 -3.508 1.00 90.38 80 TYR A C 1
ATOM 686 O O . TYR A 1 80 ? 12.668 2.074 -2.503 1.00 90.38 80 TYR A O 1
ATOM 694 N N . LEU A 1 81 ? 13.297 0.282 -3.702 1.00 88.62 81 LEU A N 1
ATOM 695 C CA . LEU A 1 81 ? 12.826 -0.746 -2.769 1.00 88.62 81 LEU A CA 1
ATOM 696 C C . LEU A 1 81 ? 13.507 -0.710 -1.394 1.00 88.62 81 LEU A C 1
ATOM 698 O O . LEU A 1 81 ? 12.953 -1.246 -0.441 1.00 88.62 81 LEU A O 1
ATOM 702 N N . SER A 1 82 ? 14.673 -0.069 -1.260 1.00 89.31 82 SER A N 1
ATOM 703 C CA . SER A 1 82 ? 15.318 0.137 0.044 1.00 89.31 82 SER A CA 1
ATOM 704 C C . SER A 1 82 ? 14.627 1.203 0.902 1.00 89.31 82 SER A C 1
ATOM 706 O O . SER A 1 82 ? 14.970 1.363 2.073 1.00 89.31 82 SER A O 1
ATOM 708 N N . SER A 1 83 ? 13.663 1.941 0.340 1.00 91.00 83 SER A N 1
ATOM 709 C CA . SER A 1 83 ? 12.859 2.904 1.086 1.00 91.00 83 SER A CA 1
ATOM 710 C C . SER A 1 83 ? 12.100 2.220 2.223 1.00 91.00 83 SER A C 1
ATOM 712 O O . SER A 1 83 ? 11.469 1.178 2.038 1.00 91.00 83 SER A O 1
ATOM 714 N N . SER A 1 84 ? 12.085 2.862 3.393 1.00 90.94 84 SER A N 1
ATOM 715 C CA . SER A 1 84 ? 11.354 2.389 4.575 1.00 90.94 84 SER A CA 1
ATOM 716 C C . SER A 1 84 ? 9.848 2.229 4.336 1.00 90.94 84 SER A C 1
ATOM 718 O O . SER A 1 84 ? 9.197 1.478 5.059 1.00 90.94 84 SER A O 1
ATOM 720 N N . ILE A 1 85 ? 9.302 2.879 3.302 1.00 91.56 85 ILE A N 1
ATOM 721 C CA . ILE A 1 85 ? 7.902 2.755 2.872 1.00 91.56 85 ILE A CA 1
ATOM 722 C C . ILE A 1 85 ? 7.550 1.299 2.537 1.00 91.56 85 ILE A C 1
ATOM 724 O O . ILE A 1 85 ? 6.457 0.848 2.869 1.00 91.56 85 ILE A O 1
ATOM 728 N N . PHE A 1 86 ? 8.480 0.553 1.934 1.00 91.44 86 PHE A N 1
ATOM 729 C CA . PHE A 1 86 ? 8.270 -0.844 1.540 1.00 91.44 86 PHE A CA 1
ATOM 730 C C . PHE A 1 86 ? 8.573 -1.843 2.666 1.00 91.44 86 PHE A C 1
ATOM 732 O O . PHE A 1 86 ? 8.337 -3.041 2.513 1.00 91.44 86 PHE A O 1
ATOM 739 N N . SER A 1 87 ? 9.082 -1.374 3.809 1.00 88.50 87 SER A N 1
ATOM 740 C CA . SER A 1 87 ? 9.434 -2.242 4.932 1.00 88.50 87 SER A CA 1
ATOM 741 C C . SER A 1 87 ? 8.202 -2.953 5.497 1.00 88.50 87 SER A C 1
ATOM 743 O O . SER A 1 87 ? 7.187 -2.324 5.810 1.00 88.50 87 SER A O 1
ATOM 745 N N . GLY A 1 88 ? 8.300 -4.277 5.630 1.00 86.31 88 GLY A N 1
ATOM 746 C CA . GLY A 1 88 ? 7.215 -5.135 6.113 1.00 86.31 88 GLY A CA 1
ATOM 747 C C . GLY A 1 88 ? 6.099 -5.394 5.096 1.00 86.31 88 GLY A C 1
ATOM 748 O O . GLY A 1 88 ? 5.127 -6.065 5.437 1.00 86.31 88 GLY A O 1
ATOM 749 N N . LEU A 1 89 ? 6.220 -4.901 3.858 1.00 89.31 89 LEU A N 1
ATOM 750 C CA . LEU A 1 89 ? 5.248 -5.138 2.792 1.00 89.31 89 LEU A CA 1
ATOM 751 C C . LEU A 1 89 ? 5.726 -6.250 1.856 1.00 89.31 89 LEU A C 1
ATOM 753 O O . LEU A 1 89 ? 6.905 -6.344 1.515 1.00 89.31 89 LEU A O 1
ATOM 757 N N . LYS A 1 90 ? 4.794 -7.100 1.419 1.00 90.25 90 LYS A N 1
ATOM 758 C CA . LYS A 1 90 ? 5.077 -8.168 0.452 1.00 90.25 90 LYS A CA 1
ATOM 759 C C . LYS A 1 90 ? 4.812 -7.641 -0.952 1.00 90.25 90 LYS A C 1
ATOM 761 O O . LYS A 1 90 ? 3.681 -7.711 -1.431 1.00 90.25 90 LYS A O 1
ATOM 766 N N . VAL A 1 91 ? 5.842 -7.090 -1.589 1.00 91.69 91 VAL A N 1
ATOM 767 C CA . VAL A 1 91 ? 5.757 -6.584 -2.966 1.00 91.69 91 VAL A CA 1
ATOM 768 C C . VAL A 1 91 ? 6.169 -7.692 -3.954 1.00 91.69 91 VAL A C 1
ATOM 770 O O . VAL A 1 91 ? 7.314 -8.146 -3.892 1.00 91.69 91 VAL A O 1
ATOM 773 N N . PRO A 1 92 ? 5.285 -8.128 -4.870 1.00 92.94 92 PRO A N 1
ATOM 774 C CA . PRO A 1 92 ? 5.555 -9.154 -5.881 1.00 92.94 92 PRO A CA 1
ATOM 775 C C . PRO A 1 92 ? 6.327 -8.551 -7.065 1.00 92.94 92 PRO A C 1
ATOM 777 O O . PRO A 1 92 ? 5.814 -8.356 -8.166 1.00 92.94 92 PRO A O 1
ATOM 780 N N . ILE A 1 93 ? 7.574 -8.157 -6.798 1.00 92.56 93 ILE A N 1
ATOM 781 C CA . ILE A 1 93 ? 8.407 -7.411 -7.752 1.00 92.56 93 ILE A CA 1
ATOM 782 C C . ILE A 1 93 ? 8.651 -8.229 -9.020 1.00 92.56 93 ILE A C 1
ATOM 784 O O . ILE A 1 93 ? 8.531 -7.693 -10.115 1.00 92.56 93 ILE A O 1
ATOM 788 N N . LYS A 1 94 ? 8.950 -9.525 -8.884 1.00 93.81 94 LYS A N 1
ATOM 789 C CA . LYS A 1 94 ? 9.272 -10.394 -10.026 1.00 93.81 94 LYS A CA 1
ATOM 790 C C . LYS A 1 94 ? 8.078 -10.561 -10.962 1.00 93.81 94 LYS A C 1
ATOM 792 O O . LYS A 1 94 ? 8.235 -10.572 -12.180 1.00 93.81 94 LYS A O 1
ATOM 797 N N . GLU A 1 95 ? 6.883 -10.678 -10.398 1.00 95.31 95 GLU A N 1
ATOM 798 C CA . GLU A 1 95 ? 5.633 -10.799 -11.135 1.00 95.31 95 GLU A CA 1
ATOM 799 C C . GLU A 1 95 ? 5.302 -9.494 -11.865 1.00 95.31 95 GLU A C 1
ATOM 801 O O . GLU A 1 95 ? 4.956 -9.523 -13.044 1.00 95.31 95 GLU A O 1
ATOM 806 N N . LEU A 1 96 ? 5.483 -8.343 -11.208 1.00 93.75 96 LEU A N 1
ATOM 807 C CA . LEU A 1 96 ? 5.305 -7.030 -11.837 1.00 93.75 96 LEU A CA 1
ATOM 808 C C . LEU A 1 96 ? 6.332 -6.775 -12.946 1.00 93.75 96 LEU A C 1
ATOM 810 O O . LEU A 1 96 ? 5.972 -6.288 -14.016 1.00 93.75 96 LEU A O 1
ATOM 814 N N . GLU A 1 97 ? 7.597 -7.140 -12.732 1.00 94.38 97 GLU A N 1
ATOM 815 C CA . GLU A 1 97 ? 8.641 -7.076 -13.758 1.00 94.38 97 GLU A CA 1
ATOM 816 C C . GLU A 1 97 ? 8.279 -7.924 -14.977 1.00 94.38 97 GLU A C 1
ATOM 818 O O . GLU A 1 97 ? 8.431 -7.464 -16.113 1.00 94.38 97 GLU A O 1
ATOM 823 N N . LYS A 1 98 ? 7.776 -9.142 -14.752 1.00 95.06 98 LYS A N 1
ATOM 824 C CA . LYS A 1 98 ? 7.308 -10.038 -15.811 1.00 95.06 98 LYS A CA 1
ATOM 825 C C . LYS A 1 98 ? 6.136 -9.419 -16.576 1.00 95.06 98 LYS A C 1
ATOM 827 O O . LYS A 1 98 ? 6.232 -9.278 -17.790 1.00 95.06 98 LYS A O 1
ATOM 832 N N . LEU A 1 99 ? 5.095 -8.958 -15.881 1.00 93.75 99 LEU A N 1
ATOM 833 C CA . LEU A 1 99 ? 3.901 -8.375 -16.506 1.00 93.75 99 LEU A CA 1
ATOM 834 C C . LEU A 1 99 ? 4.217 -7.138 -17.350 1.00 93.75 99 LEU A C 1
ATOM 836 O O . LEU A 1 99 ? 3.751 -7.048 -18.484 1.00 93.75 99 LEU A O 1
ATOM 840 N N . VAL A 1 100 ? 5.049 -6.225 -16.841 1.00 93.88 100 VAL A N 1
ATOM 841 C CA . VAL A 1 100 ? 5.487 -5.034 -17.592 1.00 93.88 100 VAL A CA 1
ATOM 842 C C . VAL A 1 100 ? 6.322 -5.420 -18.817 1.00 93.88 100 VAL A C 1
ATOM 844 O O . VAL A 1 100 ? 6.261 -4.745 -19.842 1.00 93.88 100 VAL A O 1
ATOM 847 N N . SER A 1 101 ? 7.100 -6.504 -18.730 1.00 92.75 101 SER A N 1
ATOM 848 C CA . SER A 1 101 ? 7.897 -7.000 -19.861 1.00 92.75 101 SER A CA 1
ATOM 849 C C . SER A 1 101 ? 7.034 -7.642 -20.945 1.00 92.75 101 SER A C 1
ATOM 851 O O . SER A 1 101 ? 7.299 -7.444 -22.126 1.00 92.75 101 SER A O 1
ATOM 853 N N . GLU A 1 102 ? 6.032 -8.421 -20.541 1.00 93.75 102 GLU A N 1
ATOM 854 C CA . GLU A 1 102 ? 5.144 -9.165 -21.440 1.00 93.75 102 GLU A CA 1
ATOM 855 C C . GLU A 1 102 ? 4.056 -8.282 -22.068 1.00 93.75 102 GLU A C 1
ATOM 857 O O . GLU A 1 102 ? 3.522 -8.639 -23.112 1.00 93.75 102 GLU A O 1
ATOM 862 N N . ASN A 1 103 ? 3.750 -7.124 -21.469 1.00 92.31 103 ASN A N 1
ATOM 863 C CA . ASN A 1 103 ? 2.712 -6.196 -21.930 1.00 92.31 103 ASN A CA 1
ATOM 864 C C . ASN A 1 103 ? 3.294 -4.780 -22.142 1.00 92.31 103 ASN A C 1
ATOM 866 O O . ASN A 1 103 ? 2.992 -3.853 -21.379 1.00 92.31 103 ASN A O 1
ATOM 870 N N . PRO A 1 104 ? 4.168 -4.577 -23.1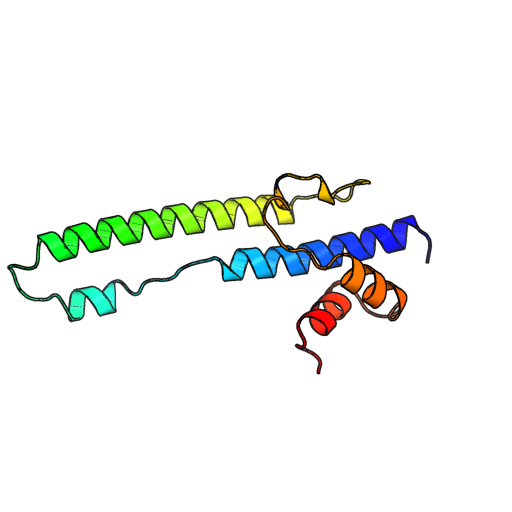46 1.00 89.94 104 PRO A N 1
ATOM 871 C CA . PRO A 1 104 ? 4.834 -3.294 -23.365 1.00 89.94 104 PRO A CA 1
ATOM 872 C C . PRO A 1 104 ? 3.861 -2.165 -23.739 1.00 89.94 104 PRO A C 1
ATOM 874 O O . PRO A 1 104 ? 4.152 -1.004 -23.457 1.00 89.94 104 PRO A O 1
ATOM 877 N N . ASP A 1 105 ? 2.714 -2.501 -24.315 1.00 91.00 105 ASP A N 1
ATOM 878 C CA . ASP A 1 105 ? 1.619 -1.624 -24.734 1.00 91.00 105 ASP A CA 1
ATOM 879 C C . ASP A 1 105 ? 0.721 -1.150 -23.578 1.00 91.00 105 ASP A C 1
ATOM 881 O O . ASP A 1 105 ? 0.109 -0.089 -23.677 1.00 91.00 105 ASP A O 1
ATOM 885 N N . LYS A 1 106 ? 0.680 -1.885 -22.460 1.00 92.81 106 LYS A N 1
ATOM 886 C CA . LYS A 1 106 ? -0.185 -1.566 -21.314 1.00 92.81 106 LYS A CA 1
ATOM 887 C C . LYS A 1 106 ? 0.442 -0.560 -20.359 1.00 92.81 106 LYS A C 1
ATOM 889 O O . LYS A 1 106 ? 1.629 -0.614 -20.043 1.00 92.81 106 LYS A O 1
ATOM 894 N N . THR A 1 107 ? -0.360 0.324 -19.793 1.00 94.12 107 THR A N 1
ATOM 895 C CA . THR A 1 107 ? 0.071 1.235 -18.728 1.00 94.12 107 THR A CA 1
ATOM 896 C C . THR A 1 107 ? 0.509 0.467 -17.467 1.00 94.12 107 THR A C 1
ATOM 898 O O . THR A 1 107 ? 0.083 -0.670 -17.233 1.00 94.12 107 THR A O 1
ATOM 901 N N . PRO A 1 108 ? 1.341 1.067 -16.590 1.00 93.62 108 PRO A N 1
ATOM 902 C CA . PRO A 1 108 ? 1.702 0.447 -15.313 1.00 93.62 108 PRO A CA 1
ATOM 903 C C . PRO A 1 108 ? 0.494 0.102 -14.432 1.00 93.62 108 PRO A C 1
ATOM 905 O O . PRO A 1 108 ? 0.534 -0.883 -13.697 1.00 93.62 108 PRO A O 1
ATOM 908 N N . TYR A 1 109 ? -0.581 0.892 -14.520 1.00 94.00 109 TYR A N 1
ATOM 909 C CA . TYR A 1 109 ? -1.825 0.637 -13.798 1.00 94.00 109 TYR A CA 1
ATOM 910 C C . TYR A 1 109 ? -2.546 -0.608 -14.327 1.00 94.00 109 TYR A C 1
ATOM 912 O O . TYR A 1 109 ? -2.951 -1.454 -13.538 1.00 94.00 109 TYR A O 1
ATOM 920 N N . GLU A 1 110 ? -2.641 -0.783 -15.645 1.00 94.19 110 GLU A N 1
ATOM 921 C CA . GLU A 1 110 ? -3.216 -1.996 -16.248 1.00 94.19 110 GLU A CA 1
ATOM 922 C C . GLU A 1 110 ? -2.381 -3.240 -15.920 1.00 94.19 110 GLU A C 1
ATOM 924 O O . GLU A 1 110 ? -2.932 -4.282 -15.574 1.00 94.19 110 GLU A O 1
ATOM 929 N N . CYS A 1 111 ? -1.048 -3.129 -15.929 1.00 92.94 111 CYS A N 1
ATOM 930 C CA . CYS A 1 111 ? -0.170 -4.222 -15.496 1.00 92.94 111 CYS A CA 1
ATOM 931 C C . CYS A 1 111 ? -0.427 -4.607 -14.029 1.00 92.94 111 CYS A C 1
ATOM 933 O O . CYS A 1 111 ? -0.476 -5.789 -13.693 1.00 92.94 111 CYS A O 1
ATOM 935 N N . TYR A 1 112 ? -0.630 -3.615 -13.159 1.00 93.44 112 TYR A N 1
ATOM 936 C CA . TYR A 1 112 ? -1.045 -3.835 -11.775 1.00 93.44 112 TYR A CA 1
ATOM 937 C C . TYR A 1 112 ? -2.430 -4.507 -11.685 1.00 93.44 112 TYR A C 1
ATOM 939 O O . TYR A 1 112 ? -2.586 -5.463 -10.927 1.00 93.44 112 TYR A O 1
ATOM 947 N N . ARG A 1 113 ? -3.431 -4.071 -12.459 1.00 93.69 113 ARG A N 1
ATOM 948 C CA . ARG A 1 113 ? -4.783 -4.654 -12.413 1.00 93.69 113 ARG A CA 1
ATOM 949 C C . ARG A 1 113 ? -4.822 -6.116 -12.853 1.00 93.69 113 ARG A C 1
ATOM 951 O O . ARG A 1 113 ? -5.540 -6.903 -12.234 1.00 93.69 113 ARG A O 1
ATOM 958 N N . LEU A 1 114 ? -4.015 -6.485 -13.850 1.00 92.31 114 LEU A N 1
ATOM 959 C CA . LEU A 1 114 ? -3.829 -7.881 -14.261 1.00 92.31 114 LEU A CA 1
ATOM 960 C C . LEU A 1 114 ? -3.293 -8.736 -13.111 1.00 92.31 114 LEU A C 1
ATOM 962 O O . LEU A 1 114 ? -3.775 -9.842 -12.897 1.00 92.31 114 LEU A O 1
ATOM 966 N N . LEU A 1 115 ? -2.338 -8.214 -12.336 1.00 90.81 115 LEU A N 1
ATOM 967 C CA . LEU A 1 115 ? -1.792 -8.923 -11.179 1.00 90.81 115 LEU A CA 1
ATOM 968 C C . LEU A 1 115 ? -2.843 -9.152 -10.080 1.00 90.81 115 LEU A C 1
ATOM 970 O O . LEU A 1 115 ? -2.839 -10.199 -9.438 1.00 90.81 115 LEU A O 1
ATOM 974 N N . VAL A 1 116 ? -3.722 -8.175 -9.842 1.00 89.44 116 VAL A N 1
ATOM 975 C CA . VAL A 1 116 ? -4.789 -8.267 -8.825 1.00 89.44 116 VAL A CA 1
ATOM 976 C C . VAL A 1 116 ? -5.986 -9.101 -9.320 1.00 89.44 116 VAL A C 1
ATOM 978 O O . VAL A 1 116 ? -6.833 -9.497 -8.523 1.00 89.44 116 VAL A O 1
ATOM 981 N N . GLY A 1 117 ? -6.052 -9.406 -10.619 1.00 87.31 117 GLY A N 1
ATOM 982 C CA . GLY A 1 117 ? -7.128 -10.192 -11.229 1.00 87.31 117 GLY A CA 1
ATOM 983 C C . GLY A 1 117 ? -8.395 -9.393 -11.542 1.00 87.31 117 GLY A C 1
ATOM 984 O O . GLY A 1 117 ? -9.449 -9.986 -11.750 1.00 87.31 117 GLY A O 1
ATOM 985 N N . TRP A 1 118 ? -8.319 -8.059 -11.591 1.00 85.31 118 TRP A N 1
ATOM 986 C CA . TRP A 1 118 ? -9.471 -7.182 -11.867 1.00 85.31 118 TRP A CA 1
ATOM 987 C C . TRP A 1 118 ? -9.868 -7.093 -13.343 1.00 85.31 118 TRP A C 1
ATOM 989 O O . TRP A 1 118 ? -10.884 -6.475 -13.647 1.00 85.31 118 TRP A O 1
ATOM 999 N N . ASP A 1 119 ? -9.056 -7.647 -14.237 1.00 74.69 119 ASP A N 1
ATOM 1000 C CA . ASP A 1 119 ? -9.293 -7.689 -15.684 1.00 74.69 119 ASP A CA 1
ATOM 1001 C C . ASP A 1 119 ? -9.264 -9.145 -16.196 1.00 74.69 119 ASP A C 1
ATOM 1003 O O . ASP A 1 119 ? -8.770 -9.405 -17.293 1.00 74.69 119 ASP A O 1
ATOM 1007 N N . SER A 1 120 ? -9.729 -10.089 -15.362 1.00 56.34 120 SER A N 1
ATOM 1008 C CA . SER A 1 120 ? -9.844 -11.522 -15.698 1.00 56.34 120 SER A CA 1
ATOM 1009 C C . SER A 1 120 ? -11.169 -11.847 -16.376 1.00 56.34 120 SER A C 1
ATOM 1011 O O . SER A 1 120 ? -12.192 -11.260 -15.955 1.00 56.34 120 SER A O 1
#

pLDDT: mean 90.13, std 6.59, range [56.34, 96.44]